Protein AF-A0A7S2BAB7-F1 (afdb_monomer_lite)

Secondary structure (DSSP, 8-state):
-HHHHHHH--TTS---TT-EEEEETTEES-HHHHHHHHHH-SS--EEEE--TT---------------------------------------------PPP--------

Structure (mmCIF, N/CA/C/O backbone):
data_AF-A0A7S2BAB7-F1
#
_entry.id   AF-A0A7S2BAB7-F1
#
loop_
_atom_site.group_PDB
_atom_site.id
_atom_site.type_symbol
_atom_site.label_atom_id
_atom_site.label_alt_id
_atom_site.label_comp_id
_atom_site.label_asym_id
_atom_site.label_entity_id
_atom_site.label_seq_id
_atom_site.pdbx_PDB_ins_code
_atom_site.Cartn_x
_atom_site.Cartn_y
_atom_site.Cartn_z
_atom_site.occupancy
_atom_site.B_iso_or_equiv
_atom_site.auth_seq_id
_atom_site.auth_comp_id
_atom_site.auth_asym_id
_atom_site.auth_atom_id
_atom_site.pdbx_PDB_model_num
ATOM 1 N N . VAL A 1 1 ? -8.899 -13.301 -0.459 1.00 62.44 1 VAL A N 1
ATOM 2 C CA . VAL A 1 1 ? -9.289 -12.002 0.155 1.00 62.44 1 VAL A CA 1
ATOM 3 C C . VAL A 1 1 ? -9.025 -10.811 -0.773 1.00 62.44 1 VAL A C 1
ATOM 5 O O . VAL A 1 1 ? -9.965 -10.074 -1.038 1.00 62.44 1 VAL A O 1
ATOM 8 N N . VAL A 1 2 ? -7.824 -10.654 -1.355 1.00 69.19 2 VAL A N 1
ATOM 9 C CA . VAL A 1 2 ? -7.503 -9.537 -2.283 1.00 69.19 2 VAL A CA 1
ATOM 10 C C . VAL A 1 2 ? -8.403 -9.500 -3.530 1.00 69.19 2 VAL A C 1
ATOM 12 O O . VAL A 1 2 ? -8.939 -8.449 -3.858 1.00 69.19 2 VAL A O 1
ATOM 15 N N . ALA A 1 3 ? -8.652 -10.643 -4.183 1.00 76.06 3 ALA A N 1
ATOM 16 C CA . ALA A 1 3 ? -9.504 -10.712 -5.379 1.00 76.06 3 ALA A CA 1
ATOM 17 C C . ALA A 1 3 ? -10.949 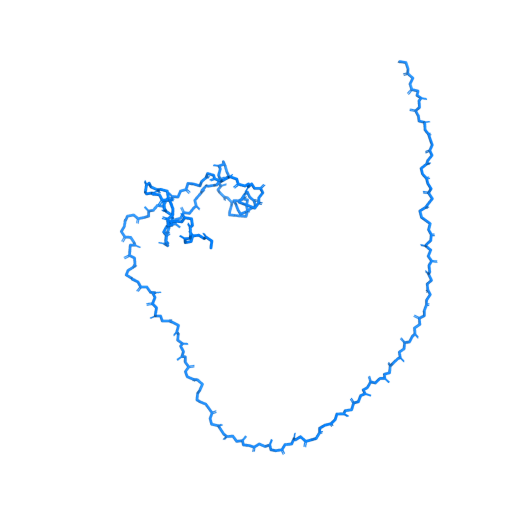-10.233 -5.129 1.00 76.06 3 ALA A C 1
ATOM 19 O O . ALA A 1 3 ? -11.492 -9.463 -5.914 1.00 76.06 3 ALA A O 1
ATOM 20 N N . ALA A 1 4 ? -11.550 -10.620 -3.998 1.00 81.19 4 ALA A N 1
ATOM 21 C CA . ALA A 1 4 ? -12.900 -10.196 -3.617 1.00 81.19 4 ALA A CA 1
ATOM 22 C C . ALA A 1 4 ? -12.979 -8.699 -3.263 1.00 81.19 4 ALA A C 1
ATOM 24 O O . ALA A 1 4 ? -14.017 -8.061 -3.439 1.00 81.19 4 ALA A O 1
ATOM 25 N N . TRP A 1 5 ? -11.887 -8.120 -2.758 1.00 80.19 5 TRP A N 1
ATOM 26 C CA . TRP A 1 5 ? -11.786 -6.676 -2.565 1.00 80.19 5 TRP A CA 1
ATOM 27 C C . TRP A 1 5 ? -11.645 -5.954 -3.912 1.00 80.19 5 TRP A C 1
ATOM 29 O O . TRP A 1 5 ? -12.459 -5.092 -4.224 1.00 80.19 5 TRP A O 1
ATOM 39 N N . ASN A 1 6 ? -10.720 -6.397 -4.769 1.00 82.12 6 ASN A N 1
ATOM 40 C CA . ASN A 1 6 ? -10.510 -5.847 -6.113 1.00 82.12 6 ASN A CA 1
ATOM 41 C C . ASN A 1 6 ? -11.758 -5.917 -7.007 1.00 82.12 6 ASN A C 1
ATOM 43 O O . ASN A 1 6 ? -11.986 -5.006 -7.800 1.00 82.12 6 ASN A O 1
ATOM 47 N N . ALA A 1 7 ? -12.571 -6.969 -6.874 1.00 84.25 7 ALA A N 1
ATOM 48 C CA . ALA A 1 7 ? -13.830 -7.114 -7.603 1.00 84.25 7 ALA A CA 1
ATOM 49 C C . ALA A 1 7 ? -14.842 -6.007 -7.258 1.00 84.25 7 ALA A C 1
ATOM 51 O O . ALA A 1 7 ? -15.623 -5.601 -8.115 1.00 84.25 7 ALA A O 1
ATOM 52 N N . ARG A 1 8 ? -14.806 -5.503 -6.017 1.00 87.50 8 ARG A N 1
ATOM 53 C CA . ARG A 1 8 ? -15.696 -4.443 -5.517 1.00 87.50 8 ARG A CA 1
ATOM 54 C C . ARG A 1 8 ? -15.101 -3.042 -5.675 1.00 87.50 8 ARG A C 1
ATOM 56 O O . ARG A 1 8 ? -15.852 -2.081 -5.799 1.00 87.50 8 ARG A O 1
ATOM 63 N N . SER A 1 9 ? -13.776 -2.919 -5.695 1.00 84.19 9 SER A N 1
ATOM 64 C CA . SER A 1 9 ? -13.080 -1.647 -5.918 1.00 84.19 9 SER A CA 1
ATOM 65 C C . SER A 1 9 ? -13.158 -1.214 -7.386 1.00 84.19 9 SER A C 1
ATOM 67 O O . SER A 1 9 ? -13.209 -2.051 -8.289 1.00 84.19 9 SER A O 1
ATOM 69 N N . GLN A 1 10 ? -13.138 0.093 -7.644 1.00 85.38 10 GLN A N 1
ATOM 70 C CA . GLN A 1 10 ? -13.028 0.681 -8.987 1.00 85.38 10 GLN A CA 1
ATOM 71 C C . GLN A 1 10 ? -11.656 1.345 -9.162 1.00 85.38 10 GLN A C 1
ATOM 73 O O . GLN A 1 10 ? -10.941 1.559 -8.184 1.00 85.38 10 GLN A O 1
ATOM 78 N N . GLU A 1 11 ? -11.256 1.644 -10.399 1.00 80.62 11 GLU A N 1
ATOM 79 C CA . GLU A 1 11 ? -10.036 2.429 -10.641 1.00 80.62 11 GLU A CA 1
ATOM 80 C C . GLU A 1 11 ? -10.151 3.820 -9.984 1.00 80.62 11 GLU A C 1
ATOM 82 O O . GLU A 1 11 ? -11.236 4.402 -10.011 1.00 80.62 11 GLU A O 1
ATOM 87 N N . PRO A 1 12 ? -9.068 4.366 -9.393 1.00 78.88 12 PRO A N 1
ATOM 88 C CA . PRO A 1 12 ? -7.683 3.866 -9.371 1.00 78.88 12 PRO A CA 1
ATOM 89 C C . PRO A 1 12 ? -7.360 2.901 -8.213 1.00 78.88 12 PRO A C 1
ATOM 91 O O . PRO A 1 12 ? -6.207 2.527 -8.018 1.00 78.88 12 PRO A O 1
ATOM 94 N N . TYR A 1 13 ? -8.353 2.491 -7.424 1.00 82.50 13 TYR A N 1
ATOM 95 C CA . TYR A 1 13 ? -8.157 1.753 -6.173 1.00 82.50 13 TYR A CA 1
ATOM 96 C C . TYR A 1 13 ? -7.975 0.243 -6.355 1.00 82.50 13 TYR A C 1
ATOM 98 O O . TYR A 1 13 ? -7.957 -0.486 -5.374 1.00 82.50 13 TYR A O 1
ATOM 106 N N . ARG A 1 14 ? -7.853 -0.273 -7.580 1.00 87.62 14 ARG A N 1
ATOM 107 C CA . ARG A 1 14 ? -7.584 -1.702 -7.803 1.00 87.62 14 ARG A CA 1
ATOM 108 C C . ARG A 1 14 ? -6.091 -1.974 -7.749 1.00 87.62 14 ARG A C 1
ATOM 110 O O . ARG A 1 14 ? -5.343 -1.376 -8.520 1.00 87.62 14 ARG A O 1
ATOM 117 N N . VAL A 1 15 ? -5.680 -2.931 -6.921 1.00 86.94 15 VAL A N 1
ATOM 118 C CA . VAL A 1 15 ? -4.295 -3.424 -6.891 1.00 86.94 15 VAL A CA 1
ATOM 119 C C . VAL A 1 15 ? -4.125 -4.499 -7.961 1.00 86.94 15 VAL A C 1
ATOM 121 O O . VAL A 1 15 ? -4.972 -5.383 -8.099 1.00 86.94 15 VAL A O 1
ATOM 124 N N . ARG A 1 16 ? -3.037 -4.440 -8.722 1.00 85.44 16 ARG A N 1
ATOM 125 C CA . ARG A 1 16 ? -2.687 -5.391 -9.782 1.00 85.44 16 ARG A CA 1
ATOM 126 C C . ARG A 1 16 ? -1.372 -6.087 -9.456 1.00 85.44 16 ARG A C 1
ATOM 128 O O . ARG A 1 16 ? -0.522 -5.543 -8.758 1.00 85.44 16 ARG A O 1
ATOM 135 N N . THR A 1 17 ? -1.178 -7.282 -9.999 1.00 85.75 17 THR A N 1
ATOM 136 C CA . THR A 1 17 ? 0.131 -7.941 -9.951 1.00 85.75 17 THR A CA 1
ATOM 137 C C . THR A 1 17 ? 1.182 -7.041 -10.604 1.00 85.75 17 THR A C 1
ATOM 139 O O . THR A 1 17 ? 0.951 -6.500 -11.685 1.00 85.75 17 THR A O 1
ATOM 142 N N . GLY A 1 18 ? 2.322 -6.867 -9.934 1.00 86.06 18 GLY A N 1
ATOM 143 C CA . GLY A 1 18 ? 3.395 -5.967 -10.370 1.00 86.06 18 GLY A CA 1
ATOM 144 C C . GLY A 1 18 ? 3.288 -4.533 -9.841 1.00 86.06 18 GLY A C 1
ATOM 145 O O . GLY A 1 18 ? 4.195 -3.737 -10.072 1.00 86.06 18 GLY A O 1
ATOM 146 N N . ASP A 1 19 ? 2.224 -4.200 -9.112 1.00 88.50 19 ASP A N 1
ATOM 147 C CA . ASP A 1 19 ? 2.142 -2.943 -8.376 1.00 88.50 19 ASP A CA 1
ATOM 148 C C . ASP A 1 19 ? 3.125 -2.929 -7.189 1.00 88.50 19 ASP A C 1
ATOM 150 O O . ASP A 1 19 ? 3.267 -3.918 -6.466 1.00 88.50 19 ASP A O 1
ATOM 154 N N . PHE A 1 20 ? 3.781 -1.789 -6.959 1.00 90.81 20 PHE A N 1
ATOM 155 C CA . PHE A 1 20 ? 4.716 -1.607 -5.849 1.00 90.81 20 PHE A CA 1
ATOM 156 C C . PHE A 1 20 ? 4.095 -0.752 -4.742 1.00 90.81 20 PHE A C 1
ATOM 158 O O . PHE A 1 20 ? 3.821 0.433 -4.939 1.00 90.81 20 PHE A O 1
ATOM 165 N N . VAL A 1 21 ? 3.888 -1.340 -3.563 1.00 91.88 21 VAL A N 1
ATOM 166 C CA . VAL A 1 21 ? 3.419 -0.615 -2.373 1.00 91.88 21 VAL A CA 1
ATOM 167 C C . VAL A 1 21 ? 4.618 0.046 -1.698 1.00 91.88 21 VAL A C 1
ATOM 169 O O . VAL A 1 21 ? 5.516 -0.649 -1.226 1.00 91.88 21 VAL A O 1
ATOM 172 N N . PHE A 1 22 ? 4.632 1.378 -1.635 1.00 94.56 22 PHE A N 1
ATOM 173 C CA . PHE A 1 22 ? 5.757 2.130 -1.059 1.00 94.56 22 PHE A CA 1
ATOM 174 C C . PHE A 1 22 ? 5.411 2.876 0.234 1.00 94.56 22 PHE A C 1
ATOM 176 O O . PHE A 1 22 ? 6.314 3.332 0.937 1.00 94.56 22 PHE A O 1
ATOM 183 N N . GLN A 1 23 ? 4.121 2.992 0.559 1.00 95.94 23 GLN A N 1
ATOM 184 C CA . GLN A 1 23 ? 3.657 3.601 1.799 1.00 95.94 23 GLN A CA 1
ATOM 185 C C . GLN A 1 23 ? 2.319 2.997 2.233 1.00 95.94 23 GLN A C 1
ATOM 187 O O . GLN A 1 23 ? 1.421 2.768 1.418 1.00 95.94 23 GLN A O 1
ATOM 192 N N . VAL A 1 24 ? 2.189 2.778 3.540 1.00 94.69 24 VAL A N 1
ATOM 193 C CA . VAL A 1 24 ? 0.965 2.327 4.207 1.00 94.69 24 VAL A CA 1
ATOM 194 C C . VAL A 1 24 ? 0.651 3.311 5.319 1.00 94.69 24 VAL A C 1
ATOM 196 O O . VAL A 1 24 ? 1.454 3.520 6.225 1.00 94.69 24 VAL A O 1
ATOM 199 N N . ASN A 1 25 ? -0.516 3.934 5.246 1.00 94.25 25 ASN A N 1
ATOM 200 C CA . ASN A 1 25 ? -0.898 5.108 6.015 1.00 94.25 25 ASN A CA 1
ATOM 201 C C . ASN A 1 25 ? 0.193 6.178 5.904 1.00 94.25 25 ASN A C 1
ATOM 203 O O . ASN A 1 25 ? 0.401 6.730 4.829 1.00 94.25 25 ASN A O 1
ATOM 207 N N . ASN A 1 26 ? 0.932 6.412 6.988 1.00 94.50 26 ASN A N 1
ATOM 208 C CA . ASN A 1 26 ? 2.049 7.356 7.040 1.00 94.50 26 ASN A CA 1
ATOM 209 C C . ASN A 1 26 ? 3.416 6.650 7.148 1.00 94.50 26 ASN A C 1
ATOM 211 O O . ASN A 1 26 ? 4.449 7.310 7.256 1.00 94.50 26 ASN A O 1
ATOM 215 N N . VAL A 1 27 ? 3.443 5.314 7.123 1.00 96.00 27 VAL A N 1
ATOM 216 C CA . VAL A 1 27 ? 4.653 4.497 7.259 1.00 96.00 27 VAL A CA 1
ATOM 217 C C . VAL A 1 27 ? 5.241 4.201 5.882 1.00 96.00 27 VAL A C 1
ATOM 219 O O . VAL A 1 27 ? 4.557 3.683 5.003 1.00 96.00 27 VAL A O 1
ATOM 222 N N . HIS A 1 28 ? 6.523 4.508 5.712 1.00 96.12 28 HIS A N 1
ATOM 223 C CA . HIS A 1 28 ? 7.294 4.292 4.488 1.00 96.12 28 HIS A CA 1
ATOM 224 C C . HIS A 1 28 ? 8.756 3.949 4.834 1.00 96.12 28 HIS A C 1
ATOM 226 O O . HIS A 1 28 ? 9.176 4.055 5.988 1.00 96.12 28 HIS A O 1
ATOM 232 N N . GLY A 1 29 ? 9.533 3.479 3.854 1.00 93.12 29 GLY A N 1
ATOM 233 C CA . GLY A 1 29 ? 10.977 3.213 3.994 1.00 93.12 29 GLY A CA 1
ATOM 234 C C . GLY A 1 29 ? 11.370 1.916 4.721 1.00 93.12 29 GLY A C 1
ATOM 235 O O . GLY A 1 29 ? 12.509 1.477 4.597 1.00 93.12 29 GLY A O 1
ATOM 236 N N . SER A 1 30 ? 10.452 1.256 5.433 1.00 95.31 30 SER A N 1
ATOM 237 C CA . SER A 1 30 ? 10.693 -0.047 6.069 1.00 95.31 30 SER A CA 1
ATOM 238 C C . SER A 1 30 ? 9.538 -1.004 5.802 1.00 95.31 30 SER A C 1
ATOM 240 O O . SER A 1 30 ? 8.425 -0.791 6.282 1.00 95.31 30 SER A O 1
ATOM 242 N N . SER A 1 31 ? 9.812 -2.086 5.069 1.00 93.81 31 SER A N 1
ATOM 243 C CA . SER A 1 31 ? 8.825 -3.131 4.769 1.00 93.81 31 SER A CA 1
ATOM 244 C C . SER A 1 31 ? 8.269 -3.777 6.035 1.00 93.81 31 SER A C 1
ATOM 246 O O . SER A 1 31 ? 7.063 -3.953 6.142 1.00 93.81 31 SER A O 1
ATOM 248 N N . ILE A 1 32 ? 9.117 -4.039 7.034 1.00 96.81 32 ILE A N 1
ATOM 249 C CA . ILE A 1 32 ? 8.700 -4.623 8.317 1.00 96.81 32 ILE A CA 1
ATOM 250 C C . ILE A 1 32 ? 7.681 -3.717 9.015 1.00 96.81 32 ILE A C 1
ATOM 252 O O . ILE A 1 32 ? 6.622 -4.187 9.425 1.00 96.81 32 ILE A O 1
ATOM 256 N N . ARG A 1 33 ? 7.964 -2.410 9.108 1.00 95.19 33 ARG A N 1
ATOM 257 C CA . ARG A 1 33 ? 7.041 -1.456 9.740 1.00 95.19 33 ARG A CA 1
ATOM 258 C C . ARG A 1 33 ? 5.747 -1.302 8.946 1.00 95.19 33 ARG A C 1
ATOM 260 O O . ARG A 1 33 ? 4.686 -1.205 9.549 1.00 95.19 33 ARG A O 1
ATOM 267 N N . MET A 1 34 ? 5.817 -1.319 7.614 1.00 95.38 34 MET A N 1
ATOM 268 C CA . MET A 1 34 ? 4.620 -1.304 6.769 1.00 95.38 34 MET A CA 1
ATOM 269 C C . MET A 1 34 ? 3.753 -2.548 7.006 1.00 95.38 34 MET A C 1
ATOM 271 O O . MET A 1 34 ? 2.549 -2.413 7.190 1.00 95.38 34 MET A O 1
ATOM 275 N N . THR A 1 35 ? 4.338 -3.745 7.085 1.00 93.56 35 THR A N 1
ATOM 276 C CA . THR A 1 35 ? 3.596 -4.988 7.366 1.00 93.56 35 THR A CA 1
ATOM 277 C C . THR A 1 35 ? 2.995 -5.005 8.775 1.00 93.56 35 THR A C 1
ATOM 279 O O . THR A 1 35 ? 1.866 -5.462 8.969 1.00 93.56 35 THR A O 1
ATOM 282 N N . GLN A 1 36 ? 3.717 -4.477 9.767 1.00 96.06 36 GLN A N 1
ATOM 283 C CA . GLN A 1 36 ? 3.188 -4.308 11.124 1.00 96.06 36 GLN A CA 1
ATOM 284 C C . GLN A 1 36 ? 1.981 -3.365 11.131 1.00 96.06 36 GLN A C 1
ATOM 286 O O . GLN A 1 36 ? 0.946 -3.698 11.702 1.00 96.06 36 GLN A O 1
ATOM 291 N N . GLU A 1 37 ? 2.080 -2.235 10.432 1.00 95.00 37 GLU A N 1
ATOM 292 C CA . GLU A 1 37 ? 0.991 -1.267 10.285 1.00 95.00 37 GLU A CA 1
ATOM 293 C C . GLU A 1 37 ? -0.244 -1.884 9.607 1.00 95.00 37 GLU A C 1
ATOM 295 O O . GLU A 1 37 ? -1.368 -1.657 10.056 1.00 95.00 37 GLU A O 1
ATOM 300 N N . MET A 1 38 ? -0.041 -2.724 8.582 1.00 92.94 38 MET A N 1
ATOM 301 C CA . MET A 1 38 ? -1.121 -3.480 7.932 1.00 92.94 38 MET A CA 1
ATOM 302 C C . MET A 1 38 ? -1.844 -4.430 8.894 1.00 92.94 38 MET A C 1
ATOM 304 O O . MET A 1 38 ? -3.037 -4.664 8.740 1.00 92.94 38 MET A O 1
ATOM 308 N N . SER A 1 39 ? -1.125 -4.985 9.871 1.00 93.00 39 SER A N 1
ATOM 309 C CA . SER A 1 39 ? -1.683 -5.937 10.840 1.00 93.00 39 SER A CA 1
ATOM 310 C C . SER A 1 39 ? -2.354 -5.237 12.025 1.00 93.00 39 SER A C 1
ATOM 312 O O . SER A 1 39 ? -3.267 -5.786 12.635 1.00 93.00 39 SER A O 1
ATOM 314 N N . ALA A 1 40 ? -1.902 -4.029 12.364 1.00 93.19 40 ALA A N 1
ATOM 315 C CA . ALA A 1 40 ? -2.356 -3.293 13.539 1.00 93.19 40 ALA A CA 1
ATOM 316 C C . ALA A 1 40 ? -3.675 -2.534 13.325 1.00 93.19 40 ALA A C 1
ATOM 318 O O . ALA A 1 40 ? -4.346 -2.192 14.300 1.00 93.19 40 ALA A O 1
ATOM 319 N N . ARG A 1 41 ? -4.056 -2.234 12.074 1.00 92.69 41 ARG A N 1
ATOM 320 C CA . ARG A 1 41 ? -5.231 -1.405 11.765 1.00 92.69 41 ARG A CA 1
ATOM 321 C C . ARG A 1 41 ? -6.250 -2.128 10.900 1.00 92.69 41 ARG A C 1
ATOM 323 O O . ARG A 1 41 ? -5.908 -2.871 9.992 1.00 92.69 41 ARG A O 1
ATOM 330 N N . GLN A 1 42 ? -7.521 -1.820 11.143 1.00 89.69 42 GLN A N 1
ATOM 331 C CA . GLN A 1 42 ? -8.636 -2.325 10.335 1.00 89.69 42 GLN A CA 1
ATOM 332 C C . GLN A 1 42 ? -8.805 -1.551 9.019 1.00 89.69 42 GLN A C 1
ATOM 334 O O . GLN A 1 42 ? -9.246 -2.117 8.021 1.00 89.69 42 GLN A O 1
ATOM 339 N N . THR A 1 43 ? -8.427 -0.269 9.009 1.00 89.44 43 THR A N 1
ATOM 340 C CA . THR A 1 43 ? -8.498 0.608 7.834 1.00 89.44 43 THR A CA 1
ATOM 341 C C . THR A 1 43 ? -7.093 1.022 7.420 1.00 89.44 43 THR A C 1
ATOM 343 O O . THR A 1 43 ? -6.323 1.524 8.243 1.00 89.44 43 THR A O 1
ATOM 346 N N . LEU A 1 44 ? -6.771 0.825 6.140 1.00 89.69 44 LEU A N 1
ATOM 347 C CA . LEU A 1 44 ? -5.456 1.095 5.566 1.00 89.69 44 LEU A CA 1
ATOM 348 C C . LEU A 1 44 ? -5.582 2.021 4.356 1.00 89.69 44 LEU A C 1
ATOM 350 O O . LEU A 1 44 ? -6.347 1.748 3.432 1.00 89.69 44 LEU A O 1
ATOM 354 N N . THR A 1 45 ? -4.775 3.075 4.335 1.00 92.00 45 THR A N 1
ATOM 355 C CA . THR A 1 45 ? -4.538 3.928 3.168 1.00 92.00 45 THR A CA 1
ATOM 356 C C . THR A 1 45 ? -3.225 3.496 2.535 1.00 92.00 45 THR A C 1
ATOM 358 O O . THR A 1 45 ? -2.172 3.671 3.131 1.00 92.00 45 THR A O 1
ATOM 361 N N . MET A 1 46 ? -3.248 2.911 1.342 1.00 91.00 46 MET A N 1
ATOM 362 C CA . MET A 1 46 ? -2.027 2.434 0.682 1.00 91.00 46 MET A CA 1
ATOM 363 C C . MET A 1 46 ? -1.687 3.317 -0.510 1.00 91.00 46 MET A C 1
ATOM 365 O O . MET A 1 46 ? -2.553 3.599 -1.338 1.00 91.00 46 MET A O 1
ATOM 369 N N . HIS A 1 47 ? -0.419 3.704 -0.624 1.00 92.31 47 HIS A N 1
ATOM 370 C CA . HIS A 1 47 ? 0.094 4.363 -1.817 1.00 92.31 47 HIS A CA 1
ATOM 371 C C . HIS A 1 47 ? 0.868 3.355 -2.654 1.00 92.31 47 HIS A C 1
ATOM 373 O O . HIS A 1 47 ? 1.791 2.679 -2.186 1.00 92.31 47 HIS A O 1
ATOM 379 N N . VAL A 1 48 ? 0.450 3.257 -3.910 1.00 91.00 48 VAL A N 1
ATOM 380 C CA . VAL A 1 48 ? 0.899 2.238 -4.844 1.00 91.00 48 VAL A CA 1
ATOM 381 C C . VAL A 1 48 ? 1.478 2.918 -6.072 1.00 91.00 48 VAL A C 1
ATOM 383 O O . VAL A 1 48 ? 0.873 3.827 -6.638 1.00 91.00 48 VAL A O 1
ATOM 386 N N . MET A 1 49 ? 2.652 2.465 -6.491 1.00 90.75 49 MET A N 1
ATOM 387 C CA . MET A 1 49 ? 3.290 2.880 -7.728 1.00 90.75 49 MET A CA 1
ATOM 388 C C . MET A 1 49 ? 3.085 1.797 -8.786 1.00 90.75 49 MET A C 1
ATOM 390 O O . MET A 1 49 ? 3.481 0.646 -8.603 1.00 90.75 49 MET A O 1
ATOM 394 N N . ARG A 1 50 ? 2.480 2.186 -9.911 1.00 89.38 50 ARG A N 1
ATOM 395 C CA . ARG A 1 50 ? 2.256 1.317 -11.069 1.00 89.38 50 ARG A CA 1
ATOM 396 C C . ARG A 1 50 ? 3.187 1.722 -12.204 1.00 89.38 50 ARG A C 1
ATOM 398 O O . ARG A 1 50 ? 3.043 2.808 -12.766 1.00 89.38 50 ARG A O 1
ATOM 405 N N . ALA A 1 51 ? 4.122 0.848 -12.566 1.00 84.19 51 ALA A N 1
ATOM 406 C CA . ALA A 1 51 ? 4.998 1.080 -13.709 1.00 84.19 51 ALA A CA 1
ATOM 407 C C . ALA A 1 51 ? 4.190 1.005 -15.018 1.00 84.19 51 ALA A C 1
ATOM 409 O O . ALA A 1 51 ? 3.645 -0.042 -15.373 1.00 84.19 51 ALA A O 1
ATOM 410 N N . LYS A 1 52 ? 4.114 2.113 -15.763 1.00 72.62 52 LYS A N 1
ATOM 411 C CA . LYS A 1 52 ? 3.580 2.110 -17.133 1.00 72.62 52 LYS A CA 1
ATOM 412 C C . LYS A 1 52 ? 4.603 1.417 -18.039 1.00 72.62 52 LYS A C 1
ATOM 414 O O . LYS A 1 52 ? 5.665 1.974 -18.278 1.00 72.62 52 LYS A O 1
ATOM 419 N N . GLY A 1 53 ? 4.299 0.210 -18.522 1.00 65.56 53 GLY A N 1
ATOM 420 C CA . GLY A 1 53 ? 5.107 -0.471 -19.548 1.00 65.56 53 GLY A CA 1
ATOM 421 C C . GLY A 1 53 ? 5.731 -1.814 -19.155 1.00 65.56 53 GLY A C 1
ATOM 422 O O . GLY A 1 53 ? 6.318 -2.462 -20.011 1.00 65.56 53 GLY A O 1
ATOM 423 N N . LEU A 1 54 ? 5.558 -2.284 -17.914 1.00 57.47 54 LEU A N 1
ATOM 424 C CA . LEU A 1 54 ? 5.936 -3.646 -17.504 1.00 57.47 54 LEU A CA 1
ATOM 425 C C . LEU A 1 54 ? 4.709 -4.548 -17.346 1.00 57.47 54 LEU A C 1
ATOM 427 O O . LEU A 1 54 ? 4.635 -5.354 -16.421 1.00 57.47 54 LEU A O 1
ATOM 431 N N . SER A 1 55 ? 3.741 -4.441 -18.261 1.00 56.06 55 SER A N 1
ATOM 432 C CA . SER A 1 55 ? 2.794 -5.533 -18.493 1.00 56.06 55 SER A CA 1
ATOM 433 C C . SER A 1 55 ? 3.593 -6.703 -19.058 1.00 56.06 55 SER A C 1
ATOM 435 O O . SER A 1 55 ? 3.620 -6.923 -20.267 1.00 56.06 55 SER A O 1
ATOM 437 N N . ARG A 1 56 ? 4.321 -7.414 -18.190 1.00 57.78 56 ARG A N 1
ATOM 438 C CA . ARG A 1 56 ? 4.866 -8.716 -18.538 1.00 57.78 56 ARG A CA 1
ATOM 439 C C . ARG A 1 56 ? 3.659 -9.535 -18.976 1.00 57.78 56 ARG A C 1
ATOM 441 O O . ARG A 1 56 ? 2.724 -9.728 -18.201 1.00 57.78 56 ARG A O 1
ATOM 448 N N . ARG A 1 57 ? 3.649 -9.886 -20.267 1.00 54.31 57 ARG A N 1
ATOM 449 C CA . ARG A 1 57 ? 2.804 -10.942 -20.829 1.00 54.31 57 ARG A CA 1
ATOM 450 C C . ARG A 1 57 ? 2.748 -12.079 -19.812 1.00 54.31 57 ARG A C 1
ATOM 452 O O . ARG A 1 57 ? 3.778 -12.379 -19.216 1.00 54.31 57 ARG A O 1
ATOM 459 N N . GLY A 1 58 ? 1.548 -12.614 -19.603 1.00 57.38 58 GLY A N 1
ATOM 460 C CA . GLY A 1 58 ? 1.254 -13.581 -18.555 1.00 57.38 58 GLY A CA 1
ATOM 461 C C . GLY A 1 58 ? 2.328 -14.650 -18.382 1.00 57.38 58 GLY A C 1
ATOM 462 O O . GLY A 1 58 ? 2.846 -15.179 -19.359 1.00 57.38 58 GLY A O 1
ATOM 463 N N . ASP A 1 59 ? 2.609 -14.950 -17.122 1.00 53.12 59 ASP A N 1
ATOM 464 C CA . ASP A 1 59 ? 3.205 -16.214 -16.707 1.00 53.12 59 ASP A CA 1
ATOM 465 C C . ASP A 1 59 ? 2.269 -16.819 -15.649 1.00 53.12 59 ASP A C 1
ATOM 467 O O . ASP A 1 59 ? 2.595 -17.012 -14.484 1.00 53.12 59 ASP A O 1
ATOM 471 N N . ASP A 1 60 ? 1.015 -17.000 -16.061 1.00 58.84 60 ASP A N 1
ATOM 472 C CA . ASP A 1 60 ? 0.319 -18.238 -15.755 1.00 58.84 60 ASP A CA 1
ATOM 473 C C . ASP A 1 60 ? 0.932 -19.274 -16.714 1.00 58.84 60 ASP A C 1
ATOM 475 O O . ASP A 1 60 ? 0.766 -19.132 -17.927 1.00 58.84 60 ASP A O 1
ATOM 479 N N . SER A 1 61 ? 1.606 -20.303 -16.182 1.00 55.12 61 SER A N 1
ATOM 480 C CA . SER A 1 61 ? 2.133 -21.515 -16.863 1.00 55.12 61 SER A CA 1
ATOM 481 C C . SER A 1 61 ? 3.649 -21.592 -17.125 1.00 55.12 61 SER A C 1
ATOM 483 O O . SER A 1 61 ? 4.055 -21.650 -18.279 1.00 55.12 61 SER A O 1
ATOM 485 N N . ASN A 1 62 ? 4.480 -21.755 -16.084 1.00 49.78 62 ASN A N 1
ATOM 486 C CA . ASN A 1 62 ? 5.572 -22.746 -16.126 1.00 49.78 62 ASN A CA 1
ATOM 487 C C . ASN A 1 62 ? 6.112 -23.085 -14.721 1.00 49.78 62 ASN A C 1
ATOM 489 O O . ASN A 1 62 ? 7.235 -22.736 -14.358 1.00 49.78 62 ASN A O 1
ATOM 493 N N . ALA A 1 63 ? 5.327 -23.800 -13.912 1.00 53.28 63 ALA A N 1
ATOM 494 C CA . ALA A 1 63 ? 5.955 -24.692 -12.943 1.00 53.28 63 ALA A CA 1
ATOM 495 C C . ALA A 1 63 ? 6.544 -25.863 -13.749 1.00 53.28 63 ALA A C 1
ATOM 497 O O . ALA A 1 63 ? 5.780 -26.505 -14.474 1.00 53.28 63 ALA A O 1
ATOM 498 N N . PRO A 1 64 ? 7.851 -26.168 -13.669 1.00 47.81 64 PRO A N 1
ATOM 499 C CA . PRO A 1 64 ? 8.351 -27.407 -14.228 1.00 47.81 64 PRO A CA 1
ATOM 500 C C . PRO A 1 64 ? 7.805 -28.549 -13.365 1.00 47.81 64 PRO A C 1
ATOM 502 O O . PRO A 1 64 ? 8.357 -28.874 -12.316 1.00 47.81 64 PRO A O 1
ATOM 505 N N . THR A 1 65 ? 6.713 -29.172 -13.807 1.00 51.03 65 THR A N 1
ATOM 506 C CA . THR A 1 65 ? 6.459 -30.582 -13.512 1.00 51.03 65 THR A CA 1
ATOM 507 C C . THR A 1 65 ? 7.543 -31.359 -14.249 1.00 51.03 65 THR A C 1
ATOM 509 O O . THR A 1 65 ? 7.360 -31.786 -15.386 1.00 51.03 65 THR A O 1
ATOM 512 N N . LEU A 1 66 ? 8.725 -31.455 -13.636 1.00 49.97 66 LEU A N 1
ATOM 513 C CA . LEU A 1 66 ? 9.713 -32.431 -14.054 1.00 49.97 66 LEU A CA 1
ATOM 514 C C . LEU A 1 66 ? 9.206 -33.782 -13.554 1.00 49.97 66 LEU A C 1
ATOM 516 O O . LEU A 1 66 ? 9.028 -33.985 -12.354 1.00 49.97 66 LEU A O 1
ATOM 520 N N . ALA A 1 67 ? 8.879 -34.625 -14.524 1.00 48.69 67 ALA A N 1
ATOM 521 C CA . ALA A 1 67 ? 8.304 -35.942 -14.373 1.00 48.69 67 ALA A CA 1
ATOM 522 C C . ALA A 1 67 ? 9.030 -36.776 -13.309 1.00 48.69 67 ALA A C 1
ATOM 524 O O . ALA A 1 67 ? 10.242 -36.983 -13.365 1.00 48.69 67 ALA A O 1
ATOM 525 N N . THR A 1 68 ? 8.251 -37.278 -12.355 1.00 55.81 68 THR A N 1
ATOM 526 C CA . THR A 1 68 ? 8.577 -38.482 -11.601 1.00 55.81 68 THR A CA 1
ATOM 527 C C . THR A 1 68 ? 8.400 -39.663 -12.549 1.00 55.81 68 THR A C 1
ATOM 529 O O . THR A 1 68 ? 7.314 -40.219 -12.658 1.00 55.81 68 THR A O 1
ATOM 532 N N . GLU A 1 69 ? 9.465 -40.010 -13.257 1.00 58.84 69 GLU A N 1
ATOM 533 C CA . GLU A 1 69 ? 9.657 -41.340 -13.827 1.00 58.84 69 GLU A CA 1
ATOM 534 C C . GLU A 1 69 ? 11.008 -41.831 -13.317 1.00 58.84 69 GLU A C 1
ATOM 536 O O . GLU A 1 69 ? 12.064 -41.408 -13.788 1.00 58.84 69 GLU A O 1
ATOM 541 N N . GLN A 1 70 ? 10.971 -42.666 -12.282 1.00 51.78 70 GLN A N 1
ATOM 542 C CA . GLN A 1 70 ? 12.073 -43.564 -11.994 1.00 51.78 70 GLN A CA 1
ATOM 543 C C . GLN A 1 70 ? 11.498 -44.892 -11.511 1.00 51.78 70 GLN A C 1
ATOM 545 O O . GLN A 1 70 ? 10.739 -44.948 -10.543 1.00 51.78 70 GLN A O 1
ATOM 550 N N . ASP A 1 71 ? 11.820 -45.903 -12.303 1.00 51.31 71 ASP A N 1
ATOM 551 C CA . ASP A 1 71 ? 11.362 -47.278 -12.290 1.00 51.31 71 ASP A CA 1
ATOM 552 C C . ASP A 1 71 ? 11.527 -48.019 -10.954 1.00 51.31 71 ASP A C 1
ATOM 554 O O . ASP A 1 71 ? 12.530 -47.900 -10.251 1.00 51.31 71 ASP A O 1
ATOM 558 N N . ASP A 1 72 ? 10.495 -48.810 -10.667 1.00 54.53 72 ASP A N 1
ATOM 559 C CA . ASP A 1 72 ? 10.514 -50.211 -10.233 1.00 54.53 72 ASP A CA 1
ATOM 560 C C . ASP A 1 72 ? 11.869 -50.828 -9.818 1.00 54.53 72 ASP A C 1
ATOM 562 O O . ASP A 1 72 ? 12.712 -51.166 -10.649 1.00 54.53 72 ASP A O 1
ATOM 566 N N . VAL A 1 73 ? 12.003 -51.105 -8.519 1.00 56.69 73 VAL A N 1
ATOM 567 C CA . VAL A 1 73 ? 12.479 -52.412 -8.042 1.00 56.69 73 VAL A CA 1
ATOM 568 C C . VAL A 1 73 ? 11.786 -52.706 -6.718 1.00 56.69 73 VAL A C 1
ATOM 570 O O . VAL A 1 73 ? 11.970 -51.996 -5.728 1.00 56.69 73 VAL A O 1
ATOM 573 N N . GLY A 1 74 ? 10.942 -53.735 -6.723 1.00 55.56 74 GLY A N 1
ATOM 574 C CA . GLY A 1 74 ? 10.350 -54.276 -5.512 1.00 55.56 74 GLY A CA 1
ATOM 575 C C . GLY A 1 74 ? 11.418 -54.848 -4.586 1.00 55.56 74 GLY A C 1
ATOM 576 O O . GLY A 1 74 ? 12.259 -55.633 -5.016 1.00 55.56 74 GLY A O 1
ATOM 577 N N . GLU A 1 75 ? 11.328 -54.513 -3.304 1.00 59.00 75 GLU A N 1
ATOM 578 C CA . GLU A 1 75 ? 11.881 -55.358 -2.255 1.00 59.00 75 GLU A CA 1
ATOM 579 C C . GLU A 1 75 ? 10.871 -55.421 -1.106 1.00 59.00 75 GLU A C 1
ATOM 581 O O . GLU A 1 75 ? 10.631 -54.480 -0.353 1.00 59.00 75 GLU A O 1
ATOM 586 N N . ASP A 1 76 ? 10.189 -56.558 -1.119 1.00 63.34 76 ASP A N 1
ATOM 587 C CA . ASP A 1 76 ? 9.304 -57.129 -0.123 1.00 63.34 76 ASP A CA 1
ATOM 588 C C . ASP A 1 76 ? 10.046 -57.265 1.210 1.00 63.34 76 ASP A C 1
ATOM 590 O O . ASP A 1 76 ? 10.885 -58.150 1.314 1.00 63.34 76 ASP A O 1
ATOM 594 N N . LEU A 1 77 ? 9.774 -56.401 2.198 1.00 60.78 77 LEU A N 1
ATOM 595 C CA . LEU A 1 77 ? 10.025 -56.658 3.624 1.00 60.78 77 LEU A CA 1
ATOM 596 C C . LEU A 1 77 ? 9.125 -55.760 4.499 1.00 60.78 77 LEU A C 1
ATOM 598 O O . LEU A 1 77 ? 9.546 -54.705 4.970 1.00 60.78 77 LEU A O 1
ATOM 602 N N . ASP A 1 78 ? 7.898 -56.211 4.760 1.00 59.38 78 ASP A N 1
ATOM 603 C CA . ASP A 1 78 ? 7.217 -55.918 6.029 1.00 59.38 78 ASP A CA 1
ATOM 604 C C . ASP A 1 78 ? 7.214 -57.224 6.836 1.00 59.38 78 ASP A C 1
ATOM 606 O O . ASP A 1 78 ? 6.799 -58.273 6.331 1.00 59.38 78 ASP A O 1
ATOM 610 N N . PRO A 1 79 ? 7.786 -57.207 8.045 1.00 54.50 79 PRO A N 1
ATOM 611 C CA . PRO A 1 79 ? 6.880 -57.287 9.185 1.00 54.50 79 PRO A CA 1
ATOM 612 C C . PRO A 1 79 ? 7.206 -56.266 10.288 1.00 54.50 79 PRO A C 1
ATOM 614 O O . PRO A 1 79 ? 8.317 -56.261 10.813 1.00 54.50 79 PRO A O 1
ATOM 617 N N . GLU A 1 80 ? 6.209 -55.427 10.596 1.00 59.59 80 GLU A N 1
ATOM 618 C CA . GLU A 1 80 ? 5.517 -55.191 11.890 1.00 59.59 80 GLU A CA 1
ATOM 619 C C . GLU A 1 80 ? 6.317 -55.193 13.239 1.00 59.59 80 GLU A C 1
ATOM 621 O O . GLU A 1 80 ? 7.466 -55.608 13.328 1.00 59.59 80 GLU A O 1
ATOM 626 N N . PRO A 1 81 ? 5.770 -54.657 14.351 1.00 58.75 81 PRO A N 1
ATOM 627 C CA . PRO A 1 81 ? 6.341 -5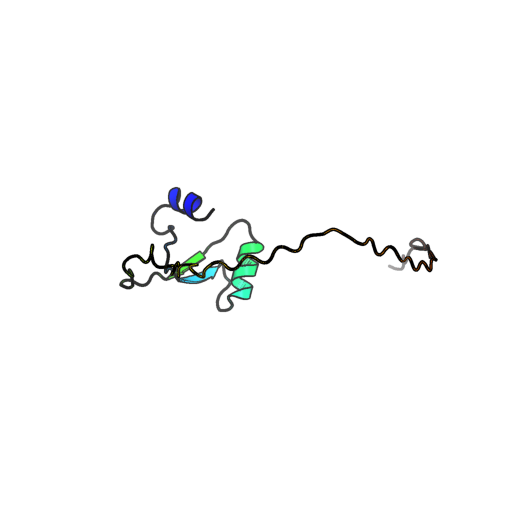3.532 15.084 1.00 58.75 81 PRO A CA 1
ATOM 628 C C . PRO A 1 81 ? 6.802 -53.900 16.509 1.00 58.75 81 PRO A C 1
ATOM 630 O O . PRO A 1 81 ? 6.171 -54.690 17.204 1.00 58.75 81 PRO A O 1
ATOM 633 N N . GLU A 1 82 ? 7.829 -53.224 17.032 1.00 59.59 82 GLU A N 1
ATOM 634 C CA . GLU A 1 82 ? 8.244 -53.393 18.437 1.00 59.59 82 GLU A CA 1
ATOM 635 C C . GLU A 1 82 ? 7.922 -52.135 19.279 1.00 59.59 82 GLU A C 1
ATOM 637 O O . GLU A 1 82 ? 8.435 -51.043 19.003 1.00 59.59 82 GLU A O 1
ATOM 642 N N . PRO A 1 83 ? 7.087 -52.245 20.333 1.00 61.66 83 PRO A N 1
ATOM 643 C CA . PRO A 1 83 ? 6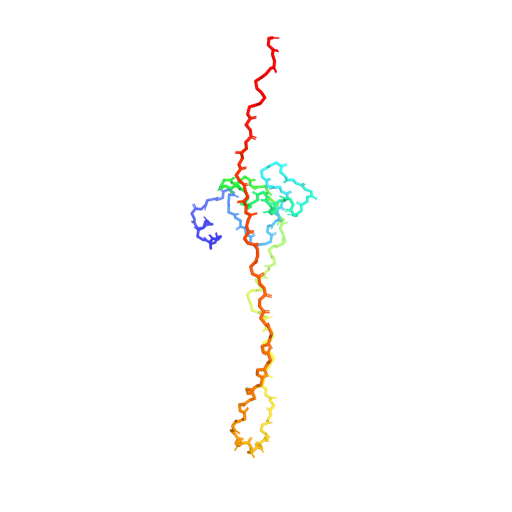.741 -51.137 21.215 1.00 61.66 83 PRO A CA 1
ATOM 644 C C . PRO A 1 83 ? 7.818 -50.935 22.289 1.00 61.66 83 PRO A C 1
ATOM 646 O O . PRO A 1 83 ? 7.850 -51.633 23.303 1.00 61.66 83 PRO A O 1
ATOM 649 N N . VAL A 1 84 ? 8.676 -49.921 22.145 1.00 60.28 84 VAL A N 1
ATOM 650 C CA . VAL A 1 84 ? 9.637 -49.585 23.211 1.00 60.28 84 VAL A CA 1
ATOM 651 C C . VAL A 1 84 ? 8.990 -48.659 24.241 1.00 60.28 84 VAL A C 1
ATOM 653 O O . VAL A 1 84 ? 9.190 -47.445 24.267 1.00 60.28 84 VAL A O 1
ATOM 656 N N . ALA A 1 85 ? 8.220 -49.254 25.148 1.00 62.41 85 ALA A N 1
ATOM 657 C CA . ALA A 1 85 ? 7.854 -48.627 26.408 1.00 62.41 85 ALA A CA 1
ATOM 658 C C . ALA A 1 85 ? 8.983 -48.824 27.430 1.00 62.41 85 ALA A C 1
ATOM 660 O O . ALA A 1 85 ? 9.040 -49.863 28.072 1.00 62.41 85 ALA A O 1
ATOM 661 N N . HIS A 1 86 ? 9.836 -47.820 27.655 1.00 58.06 86 HIS A N 1
ATOM 662 C CA . HIS A 1 86 ? 10.644 -47.743 28.882 1.00 58.06 86 HIS A CA 1
ATOM 663 C C . HIS A 1 86 ? 10.651 -46.331 29.473 1.00 58.06 86 HIS A C 1
ATOM 665 O O . HIS A 1 86 ? 11.571 -45.530 29.341 1.00 58.06 86 HIS A O 1
ATOM 671 N N . ARG A 1 87 ? 9.559 -46.081 30.197 1.00 58.59 87 ARG A N 1
ATOM 672 C CA . ARG A 1 87 ? 9.492 -45.400 31.493 1.00 58.59 87 ARG A CA 1
ATOM 673 C C . ARG A 1 87 ? 10.860 -45.173 32.164 1.00 58.59 87 ARG A C 1
ATOM 675 O O . ARG A 1 87 ? 11.452 -46.101 32.710 1.00 58.59 87 ARG A O 1
ATOM 682 N N . ARG A 1 88 ? 11.230 -43.903 32.337 1.00 57.47 88 ARG A N 1
ATOM 683 C CA . ARG A 1 88 ? 11.779 -43.420 33.613 1.00 57.47 88 ARG A CA 1
ATOM 684 C C . ARG A 1 88 ? 10.970 -42.224 34.096 1.00 57.47 88 ARG A C 1
ATOM 686 O O . ARG 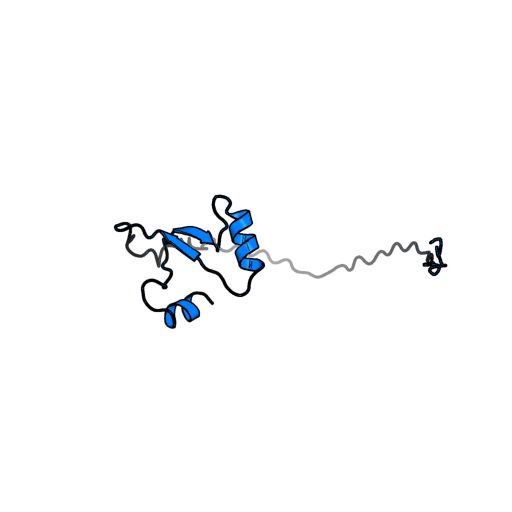A 1 88 ? 11.076 -41.115 33.594 1.00 57.47 88 ARG A O 1
ATOM 693 N N . GLN A 1 89 ? 10.141 -42.514 35.092 1.00 50.16 89 GLN A N 1
ATOM 694 C CA . GLN A 1 89 ? 9.668 -41.551 36.076 1.00 50.16 89 GLN A CA 1
ATOM 695 C C . GLN A 1 89 ? 10.872 -41.044 36.870 1.00 50.16 89 GLN A C 1
ATOM 697 O O . GLN A 1 89 ? 11.657 -41.880 37.309 1.00 50.16 89 GLN A O 1
ATOM 702 N N . ILE A 1 90 ? 10.936 -39.743 37.164 1.00 53.97 90 ILE A N 1
ATOM 703 C CA . ILE A 1 90 ? 11.148 -39.292 38.548 1.00 53.97 90 ILE A CA 1
ATOM 704 C C . ILE A 1 90 ? 10.265 -38.047 38.792 1.00 53.97 90 ILE A C 1
ATOM 706 O O . ILE A 1 90 ? 10.134 -37.227 37.881 1.00 53.97 90 ILE A O 1
ATOM 710 N N . PRO A 1 91 ? 9.611 -37.925 39.963 1.00 50.16 91 PRO A N 1
ATOM 711 C CA . PRO A 1 91 ? 8.500 -37.013 40.211 1.00 50.16 9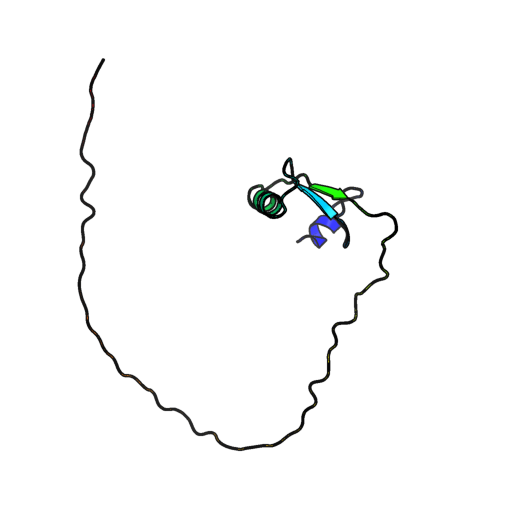1 PRO A CA 1
ATOM 712 C C . PRO A 1 91 ? 8.873 -35.820 41.111 1.00 50.16 91 PRO A C 1
ATOM 714 O O . PRO A 1 91 ? 9.944 -35.785 41.713 1.00 50.16 91 PRO A O 1
ATOM 717 N N . THR A 1 92 ? 7.861 -34.976 41.363 1.00 49.66 92 THR A N 1
ATOM 718 C CA . THR A 1 92 ? 7.715 -34.035 42.503 1.00 49.66 92 THR A CA 1
ATOM 719 C C . THR A 1 92 ? 8.562 -32.756 42.376 1.00 49.66 92 THR A C 1
ATOM 721 O O . THR A 1 92 ? 9.747 -32.803 42.101 1.00 49.66 92 THR A O 1
ATOM 724 N N . ARG A 1 93 ? 8.047 -31.544 42.603 1.00 47.81 93 ARG A N 1
ATOM 725 C CA . ARG A 1 93 ? 7.124 -31.154 43.669 1.00 47.81 93 ARG A CA 1
ATOM 726 C C . ARG A 1 93 ? 6.625 -29.727 43.437 1.00 47.81 93 ARG A C 1
ATOM 728 O O . ARG A 1 93 ? 7.403 -28.841 43.098 1.00 47.81 93 ARG A O 1
ATOM 735 N N . GLU A 1 94 ? 5.346 -29.525 43.713 1.00 56.22 94 GLU A N 1
ATOM 736 C CA . GLU A 1 94 ? 4.711 -28.230 43.929 1.00 56.22 94 GLU A CA 1
ATOM 737 C C . GLU A 1 94 ? 5.516 -27.307 44.861 1.00 56.22 94 GLU A C 1
ATOM 739 O O . GLU A 1 94 ? 5.918 -27.698 45.959 1.00 56.22 94 GLU A O 1
ATOM 744 N N . ARG A 1 95 ? 5.615 -26.032 44.488 1.00 57.72 95 ARG A N 1
ATOM 745 C CA . ARG A 1 95 ? 5.371 -24.906 45.402 1.00 57.72 95 ARG A CA 1
ATOM 746 C C . ARG A 1 95 ? 4.582 -23.890 44.575 1.00 57.72 95 ARG A C 1
ATOM 748 O O . ARG A 1 95 ? 5.137 -23.267 43.687 1.00 57.72 95 ARG A O 1
ATOM 755 N N . HIS A 1 96 ? 3.253 -23.867 44.627 1.00 56.06 96 HIS A N 1
ATOM 756 C CA . HIS A 1 96 ? 2.461 -23.398 45.764 1.00 56.06 96 HIS A CA 1
ATOM 757 C C . HIS A 1 96 ? 3.041 -22.103 46.340 1.00 56.06 96 HIS A C 1
ATOM 759 O O . HIS A 1 96 ? 4.045 -22.123 47.050 1.00 56.06 96 HIS A O 1
ATOM 765 N N . GLY A 1 97 ? 2.369 -20.993 46.034 1.00 49.09 97 GLY A N 1
ATOM 766 C CA . GLY A 1 97 ? 2.493 -19.759 46.796 1.00 49.09 97 GLY A CA 1
ATOM 767 C C . GLY A 1 97 ? 2.662 -18.513 45.944 1.00 49.09 97 GLY A C 1
ATOM 768 O O . GLY A 1 97 ? 3.737 -17.928 45.934 1.00 49.09 97 GLY A O 1
ATOM 769 N N . ALA A 1 98 ? 1.577 -18.046 45.330 1.00 60.69 98 ALA A N 1
ATOM 770 C CA . ALA A 1 98 ? 1.319 -16.615 45.383 1.00 60.69 98 ALA A CA 1
ATOM 771 C C . ALA A 1 98 ? 0.780 -16.306 46.794 1.00 60.69 98 ALA A C 1
ATOM 773 O O . ALA A 1 98 ? -0.305 -16.786 47.131 1.00 60.69 98 ALA A O 1
ATOM 774 N N . PRO A 1 99 ? 1.506 -15.566 47.647 1.00 69.19 99 PRO A N 1
ATOM 775 C CA . PRO A 1 99 ? 0.899 -14.864 48.764 1.00 69.19 99 PRO A CA 1
ATOM 776 C C . PRO A 1 99 ? 0.340 -13.492 48.319 1.00 69.19 99 PRO A C 1
ATOM 778 O O . PRO A 1 99 ? 0.815 -12.907 47.347 1.00 69.19 99 PRO A O 1
ATOM 781 N N . PRO A 1 100 ? -0.699 -13.003 49.017 1.00 64.19 100 PRO A N 1
ATOM 782 C CA . PRO A 1 100 ? -1.589 -11.914 48.597 1.00 64.19 100 PRO A CA 1
ATOM 783 C C . PRO A 1 100 ? -0.969 -10.508 48.726 1.00 64.19 100 PRO A C 1
ATOM 785 O O . PRO A 1 100 ? 0.032 -10.343 49.427 1.00 64.19 100 PRO A O 1
ATOM 788 N N . PRO A 1 101 ? -1.592 -9.469 48.129 1.00 65.69 101 PRO A N 1
ATOM 789 C CA . PRO A 1 101 ? -1.151 -8.086 48.286 1.00 65.69 101 PRO A CA 1
ATOM 790 C C . PRO A 1 101 ? -1.464 -7.574 49.699 1.00 65.69 101 PRO A C 1
ATOM 792 O O . PRO A 1 101 ? -2.488 -7.940 50.278 1.00 65.69 101 PRO A O 1
ATOM 795 N N . ARG A 1 102 ? -0.614 -6.698 50.250 1.00 64.25 102 ARG A N 1
ATOM 796 C CA . ARG A 1 102 ? -0.894 -5.905 51.465 1.00 64.25 102 ARG A CA 1
ATOM 797 C C . ARG A 1 102 ? -0.152 -4.548 51.398 1.00 64.25 102 ARG A C 1
ATOM 799 O O . ARG A 1 102 ? 0.723 -4.400 50.551 1.00 64.25 102 ARG A O 1
ATOM 806 N N . PRO A 1 103 ? -0.457 -3.574 52.271 1.00 55.75 103 PRO A N 1
ATOM 807 C CA . PRO A 1 103 ? -1.536 -2.600 52.107 1.00 55.75 103 PRO A CA 1
ATOM 808 C C . PRO A 1 103 ? -1.001 -1.149 52.181 1.00 55.75 103 PRO A C 1
ATOM 810 O O . PRO A 1 103 ? 0.064 -0.916 52.731 1.00 55.75 103 PRO A O 1
ATOM 813 N N . GLY A 1 104 ? -1.758 -0.180 51.659 1.00 54.81 104 GLY A N 1
ATOM 814 C CA . G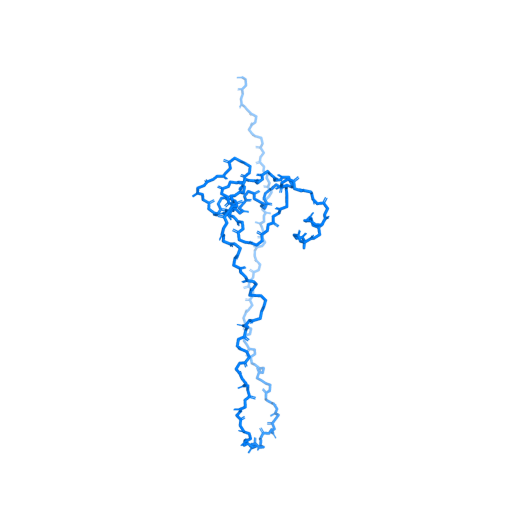LY A 1 104 ? -1.697 1.250 52.016 1.00 54.81 104 GLY A CA 1
ATOM 815 C C . GLY A 1 104 ? -0.326 1.918 52.222 1.00 54.81 104 GLY A C 1
ATOM 816 O O . GLY A 1 104 ? 0.222 1.901 53.319 1.00 54.81 104 GLY A O 1
ATOM 817 N N . SER A 1 105 ? 0.126 2.687 51.229 1.00 58.16 105 SER A N 1
ATOM 818 C CA . SER A 1 105 ? 0.782 3.970 51.517 1.00 58.16 105 SER A CA 1
ATOM 819 C C . SER A 1 105 ? -0.190 5.088 51.176 1.00 58.16 105 SER A C 1
ATOM 821 O O . SER A 1 105 ? -0.169 5.671 50.097 1.00 58.16 105 SER A O 1
ATOM 823 N N . GLU A 1 106 ? -1.084 5.323 52.128 1.00 61.78 106 GLU A N 1
ATOM 824 C CA . GLU A 1 106 ? -1.608 6.648 52.412 1.00 61.78 106 GLU A CA 1
ATOM 825 C C . GLU A 1 106 ? -0.510 7.400 53.181 1.00 61.78 106 GLU A C 1
ATOM 827 O O . GLU A 1 106 ? -0.122 6.978 54.267 1.00 61.78 106 GLU A O 1
ATOM 832 N N . ALA A 1 107 ? 0.052 8.438 52.567 1.00 56.84 107 ALA A N 1
ATOM 833 C CA . ALA A 1 107 ? 0.786 9.551 53.177 1.00 56.84 107 ALA A CA 1
ATOM 834 C C . ALA A 1 107 ? 1.248 10.446 52.015 1.00 56.84 107 ALA A C 1
ATOM 836 O O . ALA A 1 107 ? 1.792 9.943 51.040 1.00 56.84 107 ALA A O 1
ATOM 837 N N . ALA A 1 108 ? 1.108 11.759 52.015 1.00 59.38 108 ALA A N 1
ATOM 838 C CA . ALA A 1 108 ? 0.494 12.684 52.942 1.00 59.38 108 ALA A CA 1
ATOM 839 C C . ALA A 1 108 ? 0.357 14.010 52.170 1.00 59.38 108 ALA A C 1
ATOM 841 O O . ALA A 1 108 ? 1.245 14.326 51.384 1.00 59.38 108 ALA A O 1
ATOM 842 N N . GLN A 1 109 ? -0.760 14.699 52.419 1.00 58.78 109 GLN A N 1
ATOM 843 C CA . GLN A 1 109 ? -0.985 16.156 52.387 1.00 58.78 109 GLN A CA 1
ATOM 844 C C . GLN A 1 109 ? -0.413 16.974 51.222 1.00 58.78 109 GLN A C 1
ATOM 846 O O . GLN A 1 109 ? 0.814 17.192 51.164 1.00 58.78 109 GLN A O 1
#

Radius of gyration: 31.03 Å; chains: 1; bounding box: 28×73×74 Å

Organism: NCBI:txid327968

Sequence (109 aa):
VVAAWNARSQEPYRVRTGDFVFQVNNVHGSSIRMTQEMSARQTLTMHVMRAKGLSRRGDDSNAPTLATEQDDVGEDLDPEPEPVAHRRQIPTRERHGAPPPRPGSEAAQ

Foldseek 3Di:
DLVVVQVVDDPPPRDDPPKDWADKPHDGDDPVVNVVSVVPDPDIDTDIDDDDPPPPDDPPDDDPPPDPDDDDDDDDDDDDDDDPDDDDDDDDDDDDDDDDDDDDPPDDD

pLDDT: mean 71.89, std 16.99, range [47.81, 96.81]